Protein AF-K2CLS5-F1 (afdb_monomer)

pLDDT: mean 83.81, std 12.79, range [45.91, 96.69]

Sequence (113 aa):
MAYNIHIIKRSNWFDKGRDITLDEWKKMISEDPTLEPMGQVEGETKDKQKFEFQLQGSQLAKWKNLVSDSIVWLNFYNGEITISNPDDSTIRKAKQLAEKLEAKVQGDEGEIY

Solvent-accessible surface area (backbone atoms only — not comparable to full-atom values): 6525 Å² total; per-residue (Å²): 133,82,54,40,37,34,37,30,54,35,95,45,88,90,56,86,72,56,57,50,50,71,65,60,51,50,50,50,43,75,73,33,90,66,39,45,70,43,34,67,47,76,44,69,47,99,83,70,49,76,43,78,44,67,48,89,80,50,49,36,32,36,33,71,38,82,86,78,74,41,82,44,57,38,40,44,55,98,32,31,35,40,31,69,64,68,50,78,68,49,49,52,52,48,44,57,52,14,60,76,64,71,32,40,36,30,37,80,90,66,49,76,106

Structure (mmCIF, N/CA/C/O backbone):
data_AF-K2CLS5-F1
#
_entry.id   AF-K2CLS5-F1
#
loop_
_atom_site.group_PDB
_atom_site.id
_atom_site.type_symbol
_atom_site.label_atom_id
_atom_site.label_alt_id
_atom_site.label_comp_id
_atom_site.label_asym_id
_atom_site.label_entity_id
_atom_site.label_seq_id
_atom_site.pdbx_PDB_ins_code
_atom_site.Cartn_x
_atom_site.Cartn_y
_atom_site.Cartn_z
_atom_site.occupancy
_atom_site.B_iso_or_equiv
_atom_site.auth_seq_id
_atom_site.auth_comp_id
_atom_site.auth_asym_id
_atom_site.auth_atom_id
_atom_site.pdbx_PDB_model_num
ATOM 1 N N . MET A 1 1 ? -0.040 13.617 -16.792 1.00 68.19 1 MET A N 1
ATOM 2 C CA . MET A 1 1 ? -0.992 12.963 -15.872 1.00 68.19 1 MET A CA 1
ATOM 3 C C . MET A 1 1 ? -0.316 11.701 -15.379 1.00 68.19 1 MET A C 1
ATOM 5 O O . MET A 1 1 ? 0.211 10.981 -16.215 1.00 68.19 1 MET A O 1
ATOM 9 N N . ALA A 1 2 ? -0.199 11.517 -14.065 1.00 78.19 2 ALA A N 1
ATOM 10 C CA . ALA A 1 2 ? 0.303 10.264 -13.505 1.00 78.19 2 ALA A CA 1
ATOM 11 C C . ALA A 1 2 ? -0.853 9.262 -13.478 1.00 78.19 2 ALA A C 1
ATOM 13 O O . ALA A 1 2 ? -1.971 9.659 -13.154 1.00 78.19 2 ALA A O 1
ATOM 14 N N . TYR A 1 3 ? -0.579 8.019 -13.849 1.00 90.69 3 TYR A N 1
ATOM 15 C CA . TYR A 1 3 ? -1.546 6.929 -13.789 1.00 90.69 3 TYR A CA 1
ATOM 16 C C . TYR A 1 3 ? -1.470 6.275 -12.409 1.00 90.69 3 TYR A C 1
ATOM 18 O O . TYR A 1 3 ? -0.361 6.024 -11.927 1.00 90.69 3 TYR A O 1
ATOM 26 N N . ASN A 1 4 ? -2.607 6.011 -11.769 1.00 93.19 4 ASN A N 1
ATOM 27 C CA . ASN A 1 4 ? -2.645 5.402 -10.444 1.00 93.19 4 ASN A CA 1
ATOM 28 C C . ASN A 1 4 ? -3.349 4.048 -10.451 1.00 93.19 4 ASN A C 1
ATOM 30 O O . ASN A 1 4 ? -4.278 3.797 -11.217 1.00 93.19 4 ASN A O 1
ATOM 34 N N . ILE A 1 5 ? -2.911 3.200 -9.524 1.00 95.69 5 ILE A N 1
ATOM 35 C CA . ILE A 1 5 ? -3.656 2.017 -9.104 1.00 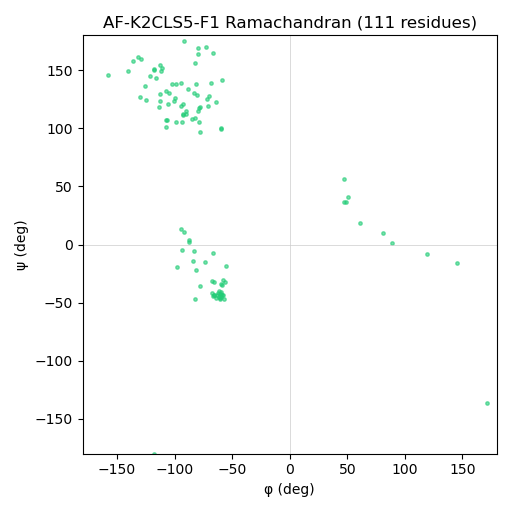95.69 5 ILE A CA 1
ATOM 36 C C . ILE A 1 5 ? -4.128 2.195 -7.669 1.00 95.69 5 ILE A C 1
ATOM 38 O O . ILE A 1 5 ? -3.459 2.822 -6.841 1.00 95.69 5 ILE A O 1
ATOM 42 N N . HIS A 1 6 ? -5.265 1.581 -7.386 1.00 95.38 6 HIS A N 1
ATOM 43 C CA . HIS A 1 6 ? -5.987 1.666 -6.131 1.00 95.38 6 HIS A CA 1
ATOM 44 C C . HIS A 1 6 ? -6.206 0.262 -5.588 1.00 95.38 6 HIS A C 1
ATOM 46 O O . HIS A 1 6 ? -6.781 -0.597 -6.259 1.00 95.38 6 HIS A O 1
ATOM 52 N N . ILE A 1 7 ? -5.762 0.023 -4.359 1.00 96.00 7 ILE A N 1
ATOM 53 C CA . ILE A 1 7 ? -6.105 -1.184 -3.609 1.00 96.00 7 ILE A CA 1
ATOM 54 C C . ILE A 1 7 ? -7.371 -0.881 -2.814 1.00 96.00 7 ILE A C 1
ATOM 56 O O . ILE A 1 7 ? -7.362 -0.020 -1.932 1.00 96.00 7 ILE A O 1
ATOM 60 N N . ILE A 1 8 ? -8.459 -1.576 -3.141 1.00 95.00 8 ILE A N 1
ATOM 61 C CA . ILE A 1 8 ? -9.810 -1.263 -2.662 1.00 95.00 8 ILE A CA 1
ATOM 62 C C . ILE A 1 8 ? -10.611 -2.522 -2.322 1.00 95.00 8 ILE A C 1
ATOM 64 O O . ILE A 1 8 ? -10.457 -3.562 -2.956 1.00 95.00 8 ILE A O 1
ATOM 68 N N . LYS A 1 9 ? -11.523 -2.423 -1.348 1.00 93.50 9 LYS A N 1
ATOM 69 C CA . LYS A 1 9 ? -12.526 -3.469 -1.039 1.00 93.50 9 LYS A CA 1
ATOM 70 C C . LYS A 1 9 ? -13.902 -3.203 -1.659 1.00 93.50 9 LYS A C 1
ATOM 72 O O . LYS A 1 9 ? -14.731 -4.106 -1.760 1.00 93.50 9 LYS A O 1
ATOM 77 N N . ARG A 1 10 ? -14.155 -1.954 -2.038 1.00 91.19 10 ARG A N 1
ATOM 78 C CA . ARG A 1 10 ? -15.382 -1.476 -2.684 1.00 91.19 10 ARG A CA 1
ATOM 79 C C . ARG A 1 10 ? -15.481 -1.930 -4.147 1.00 91.19 10 ARG A C 1
ATOM 81 O O . ARG A 1 10 ? -14.531 -2.465 -4.719 1.00 91.19 10 ARG A O 1
ATOM 88 N N . SER A 1 11 ? -16.648 -1.713 -4.753 1.00 89.00 11 SER A N 1
ATOM 89 C CA . SER A 1 11 ? -16.921 -2.097 -6.144 1.00 89.00 11 SER A CA 1
ATOM 90 C C . SER A 1 11 ? -16.052 -1.347 -7.148 1.00 89.00 11 SER A C 1
ATOM 92 O O . SER A 1 11 ? -15.464 -1.993 -8.007 1.00 89.00 11 SER A O 1
ATOM 94 N N . ASN A 1 12 ? -15.912 -0.032 -7.019 1.00 89.06 12 ASN A N 1
ATOM 95 C CA . ASN A 1 12 ? -14.944 0.760 -7.772 1.00 89.06 12 ASN A CA 1
ATOM 96 C C . ASN A 1 12 ? -14.261 1.762 -6.854 1.00 89.06 12 ASN A C 1
ATOM 98 O O . ASN A 1 12 ? -14.826 2.124 -5.824 1.00 89.06 12 ASN A O 1
ATOM 102 N N . TRP A 1 13 ? -13.077 2.234 -7.231 1.00 88.00 13 TRP A N 1
ATOM 103 C CA . TRP A 1 13 ? -12.290 3.160 -6.419 1.00 88.00 13 TRP A CA 1
ATOM 104 C C . TRP A 1 13 ? -13.059 4.457 -6.129 1.00 88.00 13 TRP A C 1
ATOM 106 O O . TRP A 1 13 ? -13.036 4.953 -5.010 1.00 88.00 13 TRP A O 1
ATOM 116 N N . PHE A 1 14 ? -13.871 4.927 -7.076 1.00 86.69 14 PHE A N 1
ATOM 117 C CA . PHE A 1 14 ? -14.717 6.116 -6.924 1.00 86.69 14 PHE A CA 1
ATOM 118 C C . PHE A 1 14 ? -16.059 5.872 -6.206 1.00 86.69 14 PHE A C 1
ATOM 120 O O . PHE A 1 14 ? -16.796 6.828 -5.948 1.00 86.69 14 PHE A O 1
ATOM 127 N N . ASP A 1 15 ? -16.406 4.623 -5.886 1.00 88.94 15 ASP A N 1
ATOM 128 C CA . ASP A 1 15 ? -17.636 4.315 -5.153 1.00 88.94 15 ASP A CA 1
ATOM 129 C C . ASP A 1 15 ? -17.472 4.565 -3.645 1.00 88.94 15 ASP A C 1
ATOM 131 O O . ASP A 1 15 ? -16.371 4.645 -3.103 1.00 88.94 15 ASP A O 1
ATOM 135 N N . LYS A 1 16 ? -18.596 4.645 -2.928 1.00 84.06 16 LYS A N 1
ATOM 136 C CA . LYS A 1 16 ? -18.618 4.585 -1.458 1.00 84.06 16 LYS A CA 1
ATOM 137 C C . LYS A 1 16 ? -18.985 3.172 -1.025 1.00 84.06 16 LYS A C 1
ATOM 139 O O . LYS A 1 16 ? -19.905 2.587 -1.596 1.00 84.06 16 LYS A O 1
ATOM 144 N N . GLY A 1 17 ? -18.324 2.619 -0.009 1.00 82.25 17 GLY A N 1
ATOM 145 C CA . GLY A 1 17 ? -18.674 1.276 0.447 1.00 82.25 17 GLY A CA 1
ATOM 146 C C . GLY A 1 17 ? -17.729 0.673 1.474 1.00 82.25 17 GLY A C 1
ATOM 147 O O . GLY A 1 17 ? -17.364 1.311 2.455 1.00 82.25 17 GLY A O 1
ATOM 148 N N . ARG A 1 18 ? -17.408 -0.610 1.271 1.00 86.88 18 ARG A N 1
ATOM 149 C CA . ARG A 1 18 ? -16.506 -1.363 2.141 1.00 86.88 18 ARG A CA 1
ATOM 150 C C . ARG A 1 18 ? -15.085 -0.847 1.949 1.00 86.88 18 ARG A C 1
ATOM 152 O O . ARG A 1 18 ? -14.531 -0.964 0.859 1.00 86.88 18 ARG A O 1
ATOM 159 N N . ASP A 1 19 ? -14.516 -0.338 3.028 1.00 90.56 19 ASP A N 1
ATOM 160 C CA . ASP A 1 19 ? -13.216 0.316 3.038 1.00 90.56 19 ASP A CA 1
ATOM 161 C C . ASP A 1 19 ? -12.179 -0.519 3.784 1.00 90.56 19 ASP A C 1
ATOM 163 O O . ASP A 1 19 ? -12.508 -1.300 4.682 1.00 90.56 19 ASP A O 1
ATOM 167 N N . ILE A 1 20 ? -10.916 -0.362 3.392 1.00 90.38 20 ILE A N 1
ATOM 168 C CA . ILE A 1 20 ? -9.783 -0.855 4.172 1.00 90.38 20 ILE A CA 1
ATOM 169 C C . ILE A 1 20 ? -9.695 0.028 5.414 1.00 90.38 20 ILE A C 1
ATOM 171 O O . ILE A 1 20 ? -9.692 1.254 5.320 1.00 90.38 20 ILE A O 1
ATOM 175 N N . THR A 1 21 ? -9.658 -0.575 6.594 1.00 90.19 21 THR A N 1
ATOM 1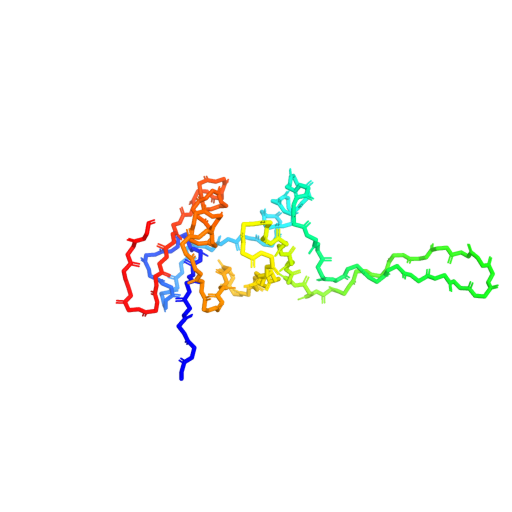76 C CA . THR A 1 21 ? -9.546 0.200 7.831 1.00 90.19 21 THR A CA 1
ATOM 177 C C . THR A 1 21 ? -8.092 0.574 8.111 1.00 90.19 21 THR A C 1
ATOM 179 O O . THR A 1 21 ? -7.155 -0.102 7.685 1.00 90.19 21 THR A O 1
ATOM 182 N N . LEU A 1 22 ? -7.885 1.647 8.878 1.00 85.75 22 LEU A N 1
ATOM 183 C CA . LEU A 1 22 ? -6.540 2.047 9.298 1.00 85.75 22 LEU A CA 1
ATOM 184 C C . LEU A 1 22 ? -5.834 0.949 10.110 1.00 85.75 22 LEU A C 1
ATOM 186 O O . LEU A 1 22 ? -4.619 0.817 10.020 1.00 85.75 22 LEU A O 1
ATOM 190 N N . ASP A 1 23 ? -6.582 0.183 10.903 1.00 87.25 23 ASP A N 1
ATOM 191 C CA . ASP A 1 23 ? -6.032 -0.912 11.706 1.00 87.25 23 ASP A CA 1
ATOM 192 C C . ASP A 1 23 ? -5.511 -2.053 10.821 1.00 87.25 23 ASP A C 1
ATOM 194 O O . ASP A 1 23 ? -4.374 -2.491 10.986 1.00 87.25 23 ASP A O 1
ATOM 198 N N . GLU A 1 24 ? -6.283 -2.441 9.799 1.00 90.31 24 GLU A N 1
ATOM 199 C CA . GLU A 1 24 ? -5.855 -3.423 8.796 1.00 90.31 24 GLU A CA 1
ATOM 200 C C . GLU A 1 24 ? -4.590 -2.972 8.066 1.00 90.31 24 GLU A C 1
ATOM 202 O O . GLU A 1 24 ? -3.658 -3.758 7.894 1.00 90.31 24 GLU A O 1
ATOM 207 N N . TRP A 1 25 ? -4.524 -1.694 7.683 1.00 89.69 25 TRP A N 1
ATOM 208 C CA . TRP A 1 25 ? -3.342 -1.154 7.021 1.00 89.69 25 TRP A CA 1
ATOM 209 C C . TRP A 1 25 ? -2.113 -1.130 7.935 1.00 89.69 25 TRP A C 1
ATOM 211 O O . TRP A 1 25 ? -1.029 -1.547 7.530 1.00 89.69 25 TRP A O 1
ATOM 221 N N . LYS A 1 26 ? -2.271 -0.709 9.196 1.00 85.69 26 LYS A N 1
ATOM 222 C CA . LYS A 1 26 ? -1.181 -0.730 10.183 1.00 85.69 26 LYS A CA 1
ATOM 223 C C . LYS A 1 26 ? -0.668 -2.142 10.426 1.00 85.69 26 LYS A C 1
ATOM 225 O O . LYS A 1 26 ? 0.541 -2.357 10.398 1.00 85.69 26 LYS A O 1
ATOM 230 N N . LYS A 1 27 ? -1.581 -3.097 10.617 1.00 87.88 27 LYS A N 1
ATOM 231 C CA . LYS A 1 27 ? -1.243 -4.511 10.779 1.00 87.88 27 LYS A CA 1
ATOM 232 C C . LYS A 1 27 ? -0.468 -5.028 9.568 1.00 87.88 27 LYS A C 1
ATOM 234 O O . LYS A 1 27 ? 0.561 -5.670 9.743 1.00 87.88 27 LYS A O 1
ATOM 239 N N . MET A 1 28 ? -0.899 -4.675 8.357 1.00 88.12 28 MET A N 1
ATOM 240 C CA . MET A 1 28 ? -0.208 -5.043 7.122 1.00 88.12 28 MET A CA 1
ATOM 241 C C . MET A 1 28 ? 1.224 -4.485 7.071 1.00 88.12 28 MET A C 1
ATOM 243 O O . MET A 1 28 ? 2.154 -5.229 6.772 1.00 88.12 28 MET A O 1
ATOM 247 N N . ILE A 1 29 ? 1.435 -3.211 7.416 1.00 86.69 29 ILE A N 1
ATOM 248 C CA . ILE A 1 29 ? 2.792 -2.641 7.476 1.00 86.69 29 ILE A CA 1
ATOM 249 C C . ILE A 1 29 ? 3.645 -3.355 8.534 1.00 86.69 29 ILE A C 1
ATOM 251 O O . ILE A 1 29 ? 4.801 -3.665 8.277 1.00 86.69 29 ILE A O 1
ATOM 255 N N . SER A 1 30 ? 3.087 -3.654 9.711 1.00 84.50 30 SER A N 1
ATOM 256 C CA . SER A 1 30 ? 3.820 -4.360 10.772 1.00 84.50 30 SER A CA 1
ATOM 257 C C . SER A 1 30 ? 4.165 -5.813 10.421 1.00 84.50 30 SER A C 1
ATOM 259 O O . SER A 1 30 ? 5.188 -6.319 10.873 1.00 84.50 30 SER A O 1
ATOM 261 N N . GLU A 1 31 ? 3.332 -6.494 9.634 1.00 87.00 31 GLU A N 1
ATOM 262 C CA . GLU A 1 31 ? 3.568 -7.877 9.197 1.00 87.00 31 GLU A CA 1
ATOM 263 C C . GLU A 1 31 ? 4.518 -7.984 7.998 1.00 87.00 31 GLU A C 1
ATOM 265 O O . GLU A 1 31 ? 5.091 -9.050 7.758 1.00 87.00 31 GLU A O 1
ATOM 270 N N . ASP A 1 32 ? 4.676 -6.913 7.220 1.00 85.50 32 ASP A N 1
ATOM 271 C CA . ASP A 1 32 ? 5.511 -6.903 6.026 1.00 85.50 32 ASP A CA 1
ATOM 272 C C . ASP A 1 32 ? 6.801 -6.107 6.256 1.00 85.50 32 ASP A C 1
ATOM 274 O O . ASP A 1 32 ? 6.802 -4.882 6.128 1.00 85.50 32 ASP A O 1
ATOM 278 N N . PRO A 1 33 ? 7.939 -6.783 6.508 1.00 83.25 33 PRO A N 1
ATOM 279 C CA . PRO A 1 33 ? 9.206 -6.111 6.788 1.00 83.25 33 PRO A CA 1
ATOM 280 C C . PRO A 1 33 ? 9.762 -5.341 5.582 1.00 83.25 33 PRO A C 1
ATOM 282 O O . PRO A 1 33 ? 10.767 -4.648 5.711 1.00 83.25 33 PRO A O 1
ATOM 285 N N . THR A 1 34 ? 9.156 -5.478 4.396 1.00 85.69 34 THR A N 1
ATOM 286 C CA . THR A 1 34 ? 9.546 -4.704 3.210 1.00 85.69 34 THR A CA 1
ATOM 287 C C . THR A 1 34 ? 8.884 -3.327 3.157 1.00 85.69 34 THR A C 1
ATOM 289 O O . THR A 1 34 ? 9.303 -2.493 2.351 1.00 85.69 34 THR A O 1
ATOM 292 N N . LEU A 1 35 ? 7.855 -3.085 3.978 1.00 86.00 35 LEU A N 1
ATOM 293 C CA . LEU A 1 35 ? 7.167 -1.803 4.080 1.00 86.00 35 LEU A CA 1
ATOM 294 C C . LEU A 1 35 ? 7.765 -0.975 5.222 1.00 86.00 35 LEU A C 1
ATOM 296 O O . LEU A 1 35 ? 7.701 -1.346 6.388 1.00 86.00 35 LEU A O 1
ATOM 300 N N . GLU A 1 36 ? 8.309 0.185 4.879 1.00 84.19 36 GLU A N 1
ATOM 301 C CA . GLU A 1 36 ? 8.765 1.191 5.833 1.00 84.19 36 GLU A CA 1
ATOM 302 C C . GLU A 1 36 ? 7.594 2.152 6.125 1.00 84.19 36 GLU A C 1
ATOM 304 O O . GLU A 1 36 ? 7.184 2.895 5.223 1.00 84.19 36 GLU A O 1
ATOM 309 N N . PRO A 1 37 ? 7.015 2.169 7.343 1.00 79.69 37 PRO A N 1
ATOM 310 C CA . PRO A 1 37 ? 6.002 3.156 7.701 1.00 79.69 37 PRO A CA 1
ATOM 311 C C . PRO A 1 37 ? 6.616 4.555 7.674 1.00 79.69 37 PRO A C 1
ATOM 313 O O . PRO A 1 37 ? 7.561 4.858 8.400 1.00 79.69 37 PRO A O 1
ATOM 316 N N . MET A 1 38 ? 6.047 5.445 6.870 1.00 74.00 38 MET A N 1
ATOM 317 C CA . MET A 1 38 ? 6.396 6.858 6.900 1.00 74.00 38 MET A CA 1
ATOM 318 C C . MET A 1 38 ? 5.430 7.538 7.852 1.00 74.00 38 MET A C 1
ATOM 320 O O . MET A 1 38 ? 4.228 7.581 7.612 1.00 74.00 38 MET A O 1
ATOM 324 N N . GLY A 1 39 ? 5.941 8.020 8.980 1.00 62.31 39 GLY A N 1
ATOM 325 C CA . GLY A 1 39 ? 5.097 8.538 10.055 1.00 62.31 39 GLY A CA 1
ATOM 326 C C . GLY A 1 39 ? 5.630 8.266 11.452 1.00 62.31 39 GLY A C 1
ATOM 327 O O . GLY A 1 39 ? 5.187 8.937 12.375 1.00 62.31 39 GLY A O 1
ATOM 328 N N . GLN A 1 40 ? 6.582 7.342 11.607 1.00 56.28 40 GLN A N 1
ATOM 329 C CA 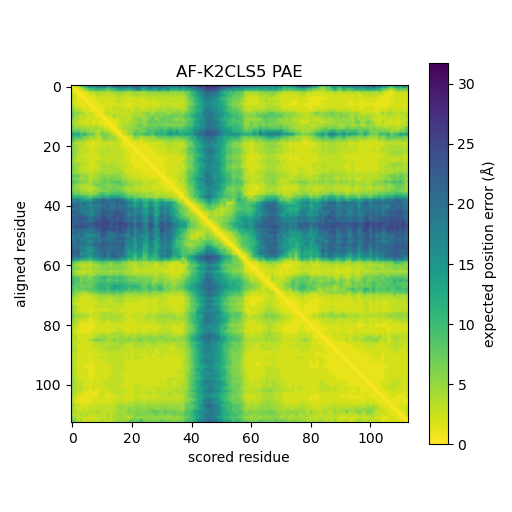. GLN A 1 40 ? 7.430 7.258 12.794 1.00 56.28 40 GLN A CA 1
ATOM 330 C C . GLN A 1 40 ? 8.607 8.213 12.612 1.00 56.28 40 GLN A C 1
ATOM 332 O O . GLN A 1 40 ? 9.496 7.985 11.795 1.00 56.28 40 GLN A O 1
ATOM 337 N N . VAL A 1 41 ? 8.595 9.308 13.363 1.00 54.91 41 VAL A N 1
ATOM 338 C CA . VAL A 1 41 ? 9.796 10.109 13.573 1.00 54.91 41 VAL A CA 1
ATOM 339 C C . VAL A 1 41 ? 10.432 9.593 14.853 1.00 54.91 41 VAL A C 1
ATOM 341 O O . VAL A 1 41 ? 9.929 9.843 15.949 1.00 54.91 41 VAL A O 1
ATOM 344 N N . GLU A 1 42 ? 11.525 8.852 14.709 1.00 56.16 42 GLU A N 1
ATOM 345 C CA . GLU A 1 42 ? 12.427 8.597 15.823 1.00 56.16 42 GLU A CA 1
ATOM 346 C C . GLU A 1 42 ? 13.291 9.844 16.020 1.00 56.16 42 GLU A C 1
ATOM 348 O O . GLU A 1 42 ? 14.008 10.280 15.117 1.00 56.16 42 GLU A O 1
ATOM 353 N N . GLY A 1 43 ? 13.184 10.456 17.194 1.00 59.34 43 GLY A N 1
ATOM 354 C CA . GLY A 1 43 ? 14.020 11.577 17.594 1.00 59.34 43 GLY A CA 1
ATOM 355 C C . GLY A 1 43 ? 14.779 11.241 18.866 1.00 59.34 43 GLY A C 1
ATOM 356 O O . GLY A 1 43 ? 14.280 10.539 19.744 1.00 59.34 43 GLY A O 1
ATOM 357 N N . GLU A 1 44 ? 16.000 11.748 18.973 1.00 61.03 44 GLU A N 1
ATOM 358 C CA . GLU A 1 44 ? 16.785 11.685 20.201 1.00 61.03 44 GLU A CA 1
ATOM 359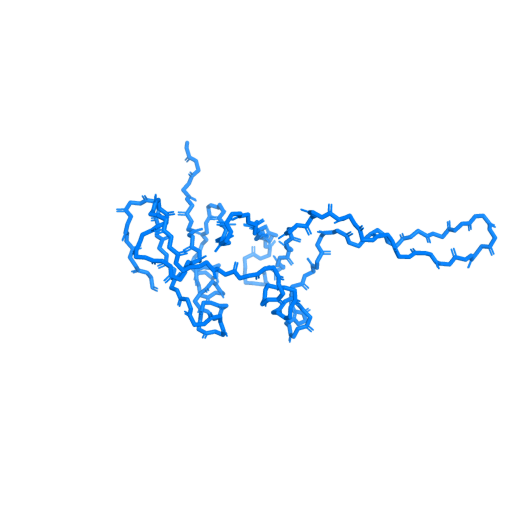 C C . GLU A 1 44 ? 16.781 13.084 20.826 1.00 61.03 44 GLU A C 1
ATOM 361 O O . GLU A 1 44 ? 17.168 14.066 20.184 1.00 61.03 44 GLU A O 1
ATOM 366 N N . THR A 1 45 ? 16.287 13.216 22.062 1.00 63.94 45 THR A N 1
ATOM 367 C CA . THR A 1 45 ? 16.422 14.484 22.793 1.00 63.94 45 THR A CA 1
ATOM 368 C C . THR A 1 45 ? 17.895 14.749 23.113 1.00 63.94 45 THR A C 1
ATOM 370 O O . THR A 1 45 ? 18.733 13.847 23.085 1.00 63.94 45 THR A O 1
ATOM 373 N N . LYS A 1 46 ? 18.233 15.987 23.498 1.00 67.12 46 LYS A N 1
ATOM 374 C CA . LYS A 1 46 ? 19.587 16.324 23.982 1.00 67.12 46 LYS A CA 1
ATOM 375 C C . LYS A 1 46 ? 20.043 15.453 25.170 1.00 67.12 46 LYS A C 1
ATOM 377 O O . LYS A 1 46 ? 21.242 15.339 25.395 1.00 67.12 46 LYS A O 1
ATOM 382 N N . ASP A 1 47 ? 19.105 14.806 25.864 1.00 76.62 47 ASP A N 1
ATOM 383 C CA . ASP A 1 47 ? 19.333 13.891 26.988 1.00 76.62 47 ASP A CA 1
ATOM 384 C C . ASP A 1 47 ? 19.414 12.405 26.583 1.00 76.62 47 ASP A C 1
ATOM 386 O O . ASP A 1 47 ? 19.349 11.526 27.443 1.00 76.62 47 ASP A O 1
ATOM 390 N N . LYS A 1 48 ? 19.550 12.094 25.285 1.00 69.62 48 LYS A N 1
ATOM 391 C CA . LYS A 1 48 ? 19.587 10.721 24.741 1.00 69.62 48 LYS A CA 1
ATOM 392 C C . LYS A 1 48 ? 18.325 9.889 24.987 1.00 69.62 48 LYS A C 1
ATOM 394 O O . LYS A 1 48 ? 18.351 8.661 24.877 1.00 69.62 48 LYS A O 1
ATOM 399 N N . GLN A 1 49 ? 17.201 10.528 25.310 1.00 67.31 49 GLN A N 1
ATOM 400 C CA . GLN A 1 49 ? 15.921 9.831 25.324 1.00 67.31 49 GLN A CA 1
ATOM 401 C C . GLN A 1 49 ? 15.423 9.708 23.892 1.00 67.31 49 GLN A C 1
ATOM 403 O O . GLN A 1 49 ? 15.160 10.709 23.221 1.00 67.31 49 GLN A O 1
ATOM 408 N N . LYS A 1 50 ? 15.300 8.462 23.440 1.00 67.94 50 LYS A N 1
ATOM 409 C CA . LYS A 1 50 ? 14.614 8.140 22.197 1.00 67.94 50 LYS A CA 1
ATOM 410 C C . LYS A 1 50 ? 13.125 8.342 22.413 1.00 67.94 50 LYS A C 1
ATOM 412 O O . LYS A 1 50 ? 12.552 7.760 23.334 1.00 67.94 50 LYS A O 1
ATOM 417 N N . PHE A 1 51 ? 12.515 9.156 21.572 1.00 56.62 51 PHE A N 1
ATOM 418 C CA . PHE A 1 51 ? 11.073 9.241 21.474 1.00 56.62 51 PHE A CA 1
ATOM 419 C C . PHE A 1 51 ? 10.643 8.796 20.085 1.00 56.62 51 PHE A C 1
ATOM 421 O O . PHE A 1 51 ? 11.299 9.084 19.084 1.00 56.62 51 PHE A O 1
ATOM 428 N N . GLU A 1 52 ? 9.515 8.107 20.047 1.00 57.00 52 GLU A N 1
ATOM 429 C CA . GLU A 1 52 ? 8.852 7.716 18.818 1.00 57.00 52 GLU A CA 1
ATOM 430 C C . GLU A 1 52 ? 7.615 8.603 18.670 1.00 57.00 52 GLU A C 1
ATOM 432 O O . GLU A 1 52 ? 6.648 8.481 19.425 1.00 57.00 52 GLU A O 1
ATOM 437 N N . PHE A 1 53 ? 7.660 9.553 17.736 1.00 49.62 53 PHE A N 1
ATOM 438 C CA . PHE A 1 53 ? 6.482 10.331 17.372 1.00 49.62 53 PHE A CA 1
ATOM 439 C C . PHE A 1 53 ? 5.802 9.652 16.194 1.00 49.62 53 PHE A C 1
ATOM 441 O O . PHE A 1 53 ? 6.319 9.666 15.079 1.00 49.62 53 PHE A O 1
ATOM 448 N N . GLN A 1 54 ? 4.617 9.096 16.434 1.00 55.91 54 GLN A N 1
ATOM 449 C CA . GLN A 1 54 ? 3.706 8.751 15.355 1.00 55.91 54 GLN A CA 1
ATOM 450 C C . GLN A 1 54 ? 2.982 10.023 14.917 1.00 55.91 54 GLN A C 1
ATOM 452 O O . GLN A 1 54 ? 2.200 10.595 15.680 1.00 55.91 54 GLN A O 1
ATOM 457 N N . LEU A 1 55 ? 3.222 10.471 13.685 1.00 55.22 55 LEU A N 1
ATOM 458 C CA . LEU A 1 55 ? 2.361 11.443 13.022 1.00 55.22 55 LEU A CA 1
ATOM 459 C C . LEU A 1 55 ? 0.964 10.823 12.940 1.00 55.22 55 LEU A C 1
ATOM 461 O O . LEU A 1 55 ? 0.699 9.969 12.091 1.00 55.22 55 LEU A O 1
ATOM 465 N N . GLN A 1 56 ? 0.078 11.213 13.859 1.00 45.91 56 GLN A N 1
ATOM 466 C CA . GLN A 1 56 ? -1.317 10.791 13.843 1.00 45.91 56 GLN A CA 1
ATOM 467 C C . GLN A 1 56 ? -1.946 11.265 12.529 1.00 45.91 56 GLN A C 1
ATOM 469 O O . GLN A 1 56 ? -2.255 12.441 12.368 1.00 45.91 56 GLN A O 1
ATOM 474 N N . GLY A 1 57 ? -2.070 10.349 11.568 1.00 48.06 57 GLY A N 1
ATOM 475 C CA . GLY A 1 57 ? -2.604 10.630 10.235 1.00 48.06 57 GLY A CA 1
ATOM 476 C C . GLY A 1 57 ? -1.643 10.365 9.078 1.00 48.06 57 GLY A C 1
ATOM 477 O O . GLY A 1 57 ? -2.097 10.375 7.938 1.00 48.06 57 GLY A O 1
ATOM 478 N N . SER A 1 58 ? -0.360 10.065 9.324 1.00 54.38 58 SER A N 1
ATOM 479 C CA . SER A 1 58 ? 0.516 9.600 8.245 1.00 54.38 58 SER A CA 1
ATOM 480 C C . SER A 1 58 ? 0.237 8.130 7.957 1.00 54.38 58 SER A C 1
ATOM 482 O O . SER A 1 58 ? 0.688 7.220 8.646 1.00 54.38 58 SER A O 1
ATOM 484 N N . GLN A 1 59 ? -0.593 7.933 6.947 1.00 72.62 59 GLN A N 1
ATOM 485 C CA . GLN A 1 59 ? -1.033 6.657 6.401 1.00 72.62 59 GLN A CA 1
ATOM 486 C C . GLN A 1 59 ? -0.114 6.188 5.251 1.00 72.62 59 GLN A C 1
ATOM 488 O O . GLN A 1 59 ? -0.417 5.245 4.522 1.00 72.62 59 GLN A O 1
ATOM 493 N N . LEU A 1 60 ? 1.026 6.860 5.093 1.00 82.00 60 LEU A N 1
ATOM 494 C CA . LEU A 1 60 ? 1.989 6.637 4.032 1.00 82.00 60 LEU A CA 1
ATOM 495 C C . LEU A 1 60 ? 2.918 5.475 4.406 1.00 82.00 60 LEU A C 1
ATOM 497 O O . LEU A 1 60 ? 3.515 5.468 5.481 1.00 82.00 60 LEU A O 1
ATOM 501 N N . ALA A 1 61 ? 3.091 4.517 3.506 1.00 88.00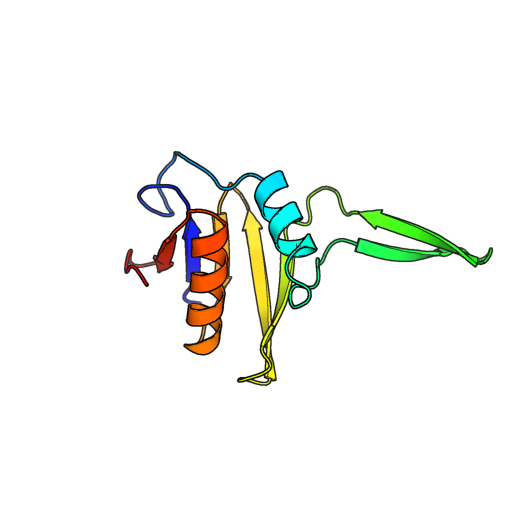 61 ALA A N 1
ATOM 502 C CA . ALA A 1 61 ? 4.167 3.540 3.587 1.00 88.00 61 ALA A CA 1
ATOM 503 C C . ALA A 1 61 ? 5.079 3.679 2.377 1.00 88.00 61 ALA A C 1
ATOM 505 O O . ALA A 1 61 ? 4.667 4.075 1.285 1.00 88.00 61 ALA A O 1
ATOM 506 N N . LYS A 1 62 ? 6.339 3.339 2.582 1.00 88.75 62 LYS A N 1
ATOM 507 C CA . LYS A 1 62 ? 7.349 3.302 1.545 1.00 88.75 62 LYS A CA 1
ATOM 508 C C . LYS A 1 62 ? 7.747 1.852 1.325 1.00 88.75 62 LYS A C 1
ATOM 510 O O . LYS A 1 62 ? 8.085 1.145 2.265 1.00 88.75 62 LYS A O 1
ATOM 515 N N . TRP A 1 63 ? 7.740 1.417 0.077 1.00 90.44 63 TRP A N 1
ATOM 516 C CA . TRP A 1 63 ? 8.262 0.118 -0.317 1.00 90.44 63 TRP A CA 1
ATOM 517 C C . TRP A 1 63 ? 9.496 0.325 -1.183 1.00 90.44 63 TRP A C 1
ATOM 519 O O . TRP A 1 63 ? 9.445 1.018 -2.204 1.00 90.44 63 TRP A O 1
ATOM 529 N N . LYS A 1 64 ? 10.625 -0.259 -0.773 1.00 87.25 64 LYS A N 1
ATOM 530 C CA . LYS A 1 64 ? 11.816 -0.289 -1.620 1.00 87.25 64 LYS A CA 1
ATOM 531 C C . LYS A 1 64 ? 11.682 -1.445 -2.601 1.00 87.25 64 LYS A C 1
ATOM 533 O O . LYS A 1 64 ? 11.795 -2.613 -2.228 1.00 87.25 64 LYS A O 1
ATOM 538 N N . ASN A 1 65 ? 11.462 -1.108 -3.861 1.00 84.62 65 ASN A N 1
ATOM 539 C CA . ASN A 1 65 ? 11.391 -2.087 -4.920 1.00 84.62 65 ASN A CA 1
ATOM 540 C C . ASN A 1 65 ? 12.806 -2.515 -5.315 1.00 84.62 65 ASN A C 1
ATOM 542 O O . ASN A 1 65 ? 13.542 -1.771 -5.955 1.00 84.62 65 ASN A O 1
ATOM 546 N N . LEU A 1 66 ? 13.195 -3.722 -4.910 1.00 82.56 66 LEU A N 1
ATOM 547 C CA . LEU A 1 66 ? 14.529 -4.263 -5.183 1.00 82.56 66 LEU A CA 1
ATOM 548 C C . LEU A 1 66 ? 14.724 -4.681 -6.649 1.00 82.56 66 LEU A C 1
ATOM 550 O O . LEU A 1 66 ? 15.858 -4.900 -7.061 1.00 82.56 66 LEU A O 1
ATOM 554 N N . VAL A 1 67 ? 13.642 -4.815 -7.426 1.00 81.19 67 VAL A N 1
ATOM 555 C CA . VAL A 1 67 ? 13.705 -5.224 -8.838 1.00 81.19 67 VAL A CA 1
ATOM 556 C C . VAL A 1 67 ? 14.037 -4.031 -9.728 1.00 81.19 67 VAL A C 1
ATOM 558 O O . VAL A 1 67 ? 14.906 -4.128 -10.589 1.00 81.19 67 VAL A O 1
ATOM 561 N N . SER A 1 68 ? 13.356 -2.907 -9.513 1.00 78.50 68 SER A N 1
ATOM 562 C CA . S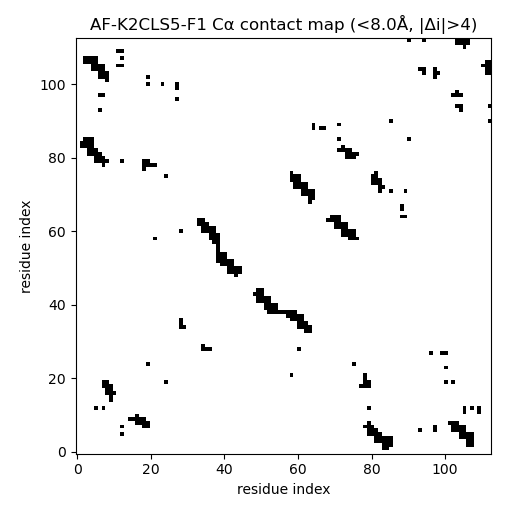ER A 1 68 ? 13.553 -1.662 -10.265 1.00 78.50 68 SER A CA 1
ATOM 563 C C . SER A 1 68 ? 14.538 -0.690 -9.603 1.00 78.50 68 SER A C 1
ATOM 565 O O . SER A 1 68 ? 14.808 0.365 -10.169 1.00 78.50 68 SER A O 1
ATOM 567 N N . ASP A 1 69 ? 15.026 -1.011 -8.398 1.00 83.31 69 ASP A N 1
ATOM 568 C CA . ASP A 1 69 ? 15.777 -0.116 -7.500 1.00 83.31 69 ASP A CA 1
ATOM 569 C C . ASP A 1 69 ? 15.092 1.250 -7.299 1.00 83.31 69 ASP A C 1
ATOM 571 O O . ASP A 1 69 ? 15.726 2.300 -7.202 1.00 83.31 69 ASP A O 1
ATOM 575 N N . SER A 1 70 ? 13.755 1.244 -7.247 1.00 83.88 70 SER A N 1
ATOM 576 C CA . SER A 1 70 ? 12.946 2.448 -7.067 1.00 83.88 70 SER A CA 1
ATOM 577 C C . SER A 1 70 ? 12.222 2.461 -5.724 1.00 83.88 70 SER A C 1
ATOM 579 O O . SER A 1 70 ? 11.955 1.434 -5.095 1.00 83.88 70 SER A O 1
ATOM 581 N N . ILE A 1 71 ? 11.913 3.667 -5.258 1.00 87.12 71 ILE A N 1
ATOM 582 C CA . ILE A 1 71 ? 11.090 3.871 -4.072 1.00 87.12 71 ILE A CA 1
ATOM 583 C C . ILE A 1 71 ? 9.644 4.025 -4.526 1.00 87.12 71 ILE A C 1
ATOM 585 O O . ILE A 1 71 ? 9.324 4.948 -5.276 1.00 87.12 71 ILE A O 1
ATOM 589 N N . VAL A 1 72 ? 8.780 3.143 -4.036 1.00 90.44 72 VAL A N 1
ATOM 590 C CA . VAL A 1 72 ? 7.342 3.183 -4.287 1.00 90.44 72 VAL A CA 1
ATOM 591 C C . VAL A 1 72 ? 6.641 3.700 -3.042 1.00 90.44 72 VAL A C 1
ATOM 593 O O . VAL A 1 72 ? 6.871 3.216 -1.933 1.00 90.44 72 VAL A O 1
ATOM 596 N N . TRP A 1 73 ? 5.769 4.680 -3.235 1.00 89.88 73 TRP A N 1
ATOM 597 C CA . TRP A 1 73 ? 4.966 5.266 -2.171 1.00 89.88 73 TRP A CA 1
ATOM 598 C C . TRP A 1 73 ? 3.567 4.661 -2.197 1.00 89.88 73 TRP A C 1
ATOM 600 O O . TRP A 1 73 ? 2.905 4.670 -3.233 1.00 89.88 73 TRP A O 1
ATOM 610 N N . LEU A 1 74 ? 3.136 4.136 -1.055 1.00 91.88 74 LEU A N 1
ATOM 611 C CA . LEU A 1 74 ? 1.802 3.601 -0.827 1.00 91.88 74 LEU A CA 1
ATOM 612 C C . LEU A 1 74 ? 1.059 4.584 0.066 1.00 91.88 74 LEU A C 1
ATOM 614 O O . LEU A 1 74 ? 1.364 4.709 1.253 1.00 91.88 74 LEU A O 1
ATOM 618 N N . ASN A 1 75 ? 0.112 5.308 -0.515 1.00 90.25 75 ASN A N 1
ATOM 619 C CA . ASN A 1 75 ? -0.659 6.302 0.208 1.00 90.25 75 ASN A CA 1
ATOM 620 C C . ASN A 1 75 ? -1.997 5.711 0.622 1.00 90.25 75 ASN A C 1
ATOM 622 O O . ASN A 1 75 ? -2.874 5.554 -0.222 1.00 90.25 75 ASN A O 1
ATOM 626 N N . PHE A 1 76 ? -2.157 5.383 1.903 1.00 90.44 76 PHE A N 1
ATOM 627 C CA . PHE A 1 76 ? -3.476 5.057 2.422 1.00 90.44 76 PHE A CA 1
ATOM 628 C C . PHE A 1 76 ? -4.237 6.358 2.710 1.00 90.44 76 PHE A C 1
ATOM 630 O O . PHE A 1 76 ? -3.708 7.278 3.328 1.00 90.44 76 PHE A O 1
ATOM 637 N N . TYR A 1 77 ? -5.453 6.471 2.192 1.00 85.25 77 TYR A N 1
ATOM 638 C CA . TYR A 1 77 ? -6.353 7.596 2.436 1.00 85.25 77 TYR A CA 1
ATOM 639 C C . TYR A 1 77 ? -7.778 7.144 2.151 1.00 85.25 77 TYR A C 1
ATOM 641 O O . TYR A 1 77 ? -7.988 6.333 1.265 1.00 85.25 77 TYR A O 1
ATOM 649 N N . ASN A 1 78 ? -8.769 7.648 2.891 1.00 85.00 78 ASN A N 1
ATOM 650 C CA . ASN A 1 78 ? -10.190 7.386 2.619 1.00 85.00 78 ASN A CA 1
ATOM 651 C C . ASN A 1 78 ? -10.529 5.899 2.361 1.00 85.00 78 ASN A C 1
ATOM 653 O O . ASN A 1 78 ? -11.352 5.589 1.507 1.00 85.00 78 ASN A O 1
ATOM 657 N N .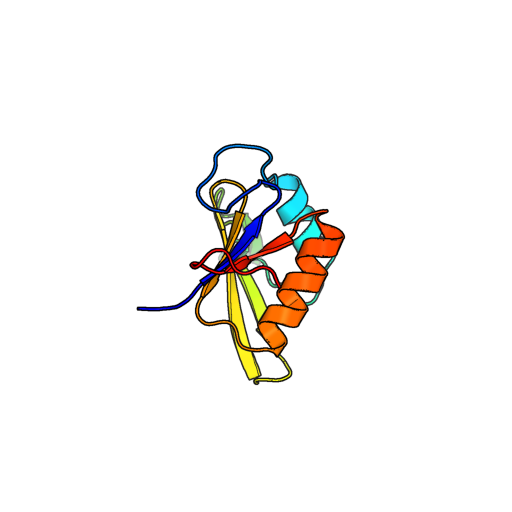 GLY A 1 79 ? -9.877 4.970 3.065 1.00 88.38 79 GLY A N 1
ATOM 658 C CA . GLY A 1 79 ? -10.188 3.547 2.951 1.00 88.38 79 GLY A CA 1
ATOM 659 C C . GLY A 1 79 ? -9.589 2.804 1.754 1.00 88.38 79 GLY A C 1
ATOM 660 O O . GLY A 1 79 ? -9.964 1.653 1.519 1.00 88.38 79 GLY A O 1
ATOM 661 N N . GLU A 1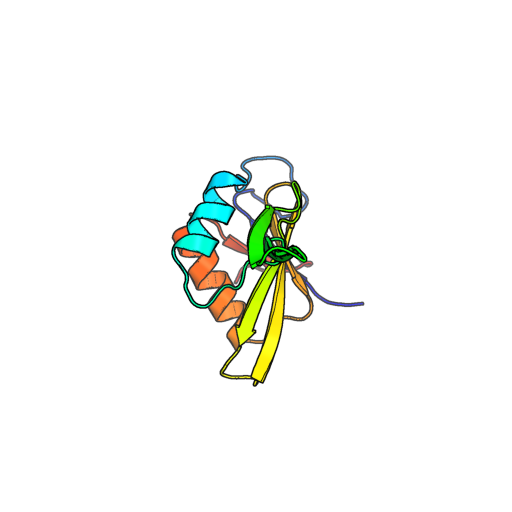 80 ? -8.674 3.426 1.013 1.00 91.69 80 GLU A N 1
ATOM 662 C CA . GLU A 1 80 ? -7.961 2.840 -0.127 1.00 91.69 80 GLU A CA 1
ATOM 663 C C . GLU A 1 80 ? -6.458 3.099 -0.032 1.00 91.69 80 GLU A C 1
ATOM 665 O O . GLU A 1 80 ? -6.020 3.986 0.699 1.00 91.69 80 GLU A O 1
ATOM 670 N N . ILE A 1 81 ? -5.667 2.313 -0.764 1.00 93.38 81 ILE A N 1
ATOM 671 C CA . ILE A 1 81 ? -4.223 2.535 -0.910 1.00 93.38 81 ILE A CA 1
ATOM 672 C C . ILE A 1 81 ? -3.946 2.897 -2.364 1.00 93.38 81 ILE A C 1
ATOM 674 O O . ILE A 1 81 ? -4.169 2.074 -3.252 1.00 93.38 81 ILE A O 1
ATOM 678 N N . THR A 1 82 ? -3.425 4.094 -2.601 1.00 93.50 82 THR A N 1
ATOM 679 C CA . THR A 1 82 ? -3.092 4.586 -3.941 1.00 93.50 82 THR A CA 1
ATOM 680 C C . THR A 1 82 ? -1.591 4.500 -4.190 1.00 93.50 82 THR A C 1
ATOM 682 O O . THR A 1 82 ? -0.781 4.843 -3.322 1.00 93.50 82 THR A O 1
ATOM 685 N N . ILE A 1 83 ? -1.222 4.071 -5.397 1.00 94.19 83 ILE A N 1
ATOM 686 C CA . ILE A 1 83 ? 0.160 4.026 -5.878 1.00 94.19 83 ILE A CA 1
ATOM 687 C C . ILE A 1 83 ? 0.225 4.704 -7.247 1.00 94.19 83 ILE A C 1
ATOM 689 O O . ILE A 1 83 ? -0.510 4.334 -8.161 1.00 94.19 83 ILE A O 1
ATOM 693 N N . SER A 1 84 ? 1.128 5.673 -7.396 1.00 92.25 84 SER A N 1
ATOM 694 C CA . SER A 1 84 ? 1.314 6.426 -8.641 1.00 92.25 84 SER A CA 1
ATOM 695 C C . SER A 1 84 ? 2.414 5.837 -9.519 1.00 92.25 84 SER A C 1
ATOM 697 O O . SER A 1 84 ? 3.493 5.504 -9.032 1.00 92.25 84 SER A O 1
ATOM 699 N N . ASN A 1 85 ? 2.154 5.793 -10.826 1.00 89.94 85 ASN A N 1
ATOM 700 C CA . ASN A 1 85 ? 3.021 5.271 -11.885 1.00 89.94 85 ASN A CA 1
ATOM 701 C C . ASN A 1 85 ? 3.621 3.890 -11.556 1.00 89.94 85 ASN A C 1
ATOM 703 O O . ASN A 1 85 ? 4.848 3.747 -11.535 1.00 89.94 85 ASN A O 1
ATOM 707 N N . PRO A 1 86 ? 2.783 2.878 -11.265 1.00 90.75 86 PRO A N 1
ATOM 708 C CA . PRO A 1 86 ? 3.272 1.547 -10.949 1.00 90.75 86 PRO A CA 1
ATOM 709 C C . PRO A 1 86 ? 3.895 0.883 -12.184 1.00 90.75 86 PRO A C 1
ATOM 711 O O . PRO A 1 86 ? 3.362 0.960 -13.290 1.00 90.75 86 PRO A O 1
ATOM 714 N N . ASP A 1 87 ? 5.011 0.190 -11.982 1.00 91.12 87 ASP A N 1
ATOM 715 C CA . ASP A 1 87 ? 5.563 -0.760 -12.947 1.00 91.12 87 ASP A CA 1
ATOM 716 C C . ASP A 1 87 ? 5.036 -2.185 -12.672 1.00 91.12 87 ASP A C 1
ATOM 718 O O . ASP A 1 87 ? 4.365 -2.442 -11.668 1.00 91.12 87 ASP A O 1
ATOM 722 N N . ASP A 1 88 ? 5.368 -3.155 -13.528 1.00 91.62 88 ASP A N 1
ATOM 723 C CA . ASP A 1 88 ? 4.895 -4.543 -13.384 1.00 91.62 88 ASP A CA 1
ATOM 724 C C . ASP A 1 88 ? 5.276 -5.188 -12.045 1.00 91.62 88 ASP A C 1
ATOM 726 O O . ASP A 1 88 ? 4.606 -6.103 -11.551 1.00 91.62 88 ASP A O 1
ATOM 730 N N . SER A 1 89 ? 6.405 -4.781 -11.467 1.00 92.44 89 SER A N 1
ATOM 731 C CA . SER A 1 89 ? 6.857 -5.301 -10.178 1.00 92.44 89 SER A CA 1
ATOM 732 C C . SER A 1 89 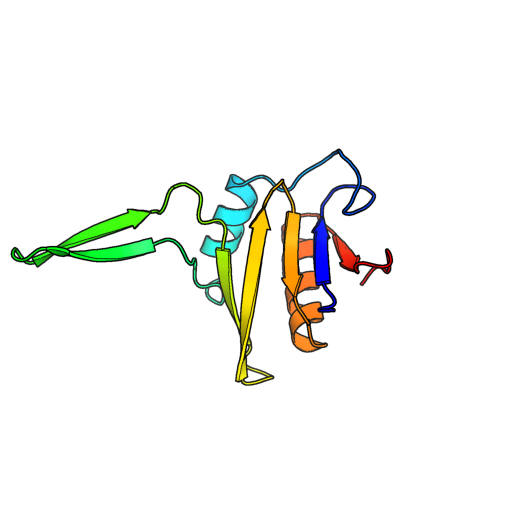? 6.087 -4.660 -9.014 1.00 92.44 89 SER A C 1
ATOM 734 O O . SER A 1 89 ? 5.693 -5.365 -8.081 1.00 92.44 89 SER A O 1
ATOM 736 N N . THR A 1 90 ? 5.734 -3.379 -9.131 1.00 93.19 90 THR A N 1
ATOM 737 C CA . THR A 1 90 ? 4.822 -2.676 -8.222 1.00 93.19 90 THR A CA 1
ATOM 738 C C . THR A 1 90 ? 3.404 -3.229 -8.280 1.00 93.19 90 THR A C 1
ATOM 740 O O . THR A 1 90 ? 2.817 -3.480 -7.229 1.00 93.19 90 THR A O 1
ATOM 743 N N . ILE A 1 91 ? 2.865 -3.510 -9.471 1.00 93.88 91 ILE A N 1
ATOM 744 C CA . ILE A 1 91 ? 1.545 -4.146 -9.620 1.00 93.88 91 ILE A CA 1
ATOM 745 C C . ILE A 1 91 ? 1.538 -5.516 -8.932 1.00 93.88 91 ILE A C 1
ATOM 747 O O . ILE A 1 91 ? 0.604 -5.846 -8.204 1.00 93.88 91 ILE A O 1
ATOM 751 N N . ARG A 1 92 ? 2.603 -6.311 -9.094 1.00 94.12 92 ARG A N 1
ATOM 752 C CA . ARG A 1 92 ? 2.741 -7.600 -8.394 1.00 94.12 92 ARG A CA 1
ATOM 753 C C . ARG A 1 92 ? 2.751 -7.445 -6.877 1.00 94.12 92 ARG A C 1
ATOM 755 O O . ARG A 1 92 ? 2.072 -8.210 -6.195 1.00 94.12 92 ARG A O 1
ATOM 762 N N . LYS A 1 93 ? 3.468 -6.451 -6.346 1.00 93.94 93 LYS A N 1
ATOM 763 C CA . LYS A 1 93 ? 3.437 -6.148 -4.910 1.00 93.94 93 LYS A CA 1
ATOM 764 C C . LYS A 1 93 ? 2.039 -5.716 -4.459 1.00 93.94 93 LYS A C 1
ATOM 766 O O . LYS A 1 93 ? 1.562 -6.201 -3.437 1.00 93.94 93 LYS A O 1
ATOM 771 N N . ALA A 1 94 ? 1.365 -4.866 -5.231 1.00 94.44 94 ALA A N 1
ATOM 772 C CA . ALA A 1 94 ? 0.007 -4.419 -4.937 1.00 94.44 94 ALA A CA 1
ATOM 773 C C . ALA A 1 94 ? -0.979 -5.595 -4.868 1.00 94.44 94 ALA A C 1
ATOM 775 O O . ALA A 1 94 ? -1.775 -5.654 -3.936 1.00 94.44 94 ALA A O 1
ATOM 776 N N . LYS A 1 95 ? -0.872 -6.577 -5.774 1.00 95.50 95 LYS A N 1
ATOM 777 C CA . LYS A 1 95 ? -1.676 -7.813 -5.734 1.00 95.50 95 LYS A CA 1
ATOM 778 C C . LYS A 1 95 ? -1.458 -8.612 -4.451 1.00 95.50 95 LYS A C 1
ATOM 780 O O . LYS A 1 95 ? -2.426 -9.007 -3.817 1.00 95.50 95 LYS A O 1
ATOM 785 N N . GLN A 1 96 ? -0.205 -8.788 -4.029 1.00 94.50 96 GLN A N 1
ATOM 786 C CA . GLN A 1 96 ? 0.111 -9.490 -2.777 1.00 94.50 96 GLN A CA 1
ATOM 787 C C . GLN A 1 96 ? -0.489 -8.789 -1.551 1.00 94.50 96 GLN A C 1
ATOM 789 O O . GLN A 1 96 ? -0.977 -9.446 -0.633 1.00 94.50 96 GLN A O 1
ATOM 794 N N . LEU A 1 97 ? -0.447 -7.453 -1.523 1.00 93.94 97 LEU A N 1
ATOM 795 C CA . LEU A 1 97 ? -1.077 -6.668 -0.459 1.00 93.94 97 LEU A CA 1
ATOM 796 C C . LEU A 1 97 ? -2.604 -6.784 -0.519 1.00 93.94 97 LEU A C 1
ATOM 798 O O . LEU A 1 97 ? -3.243 -6.957 0.515 1.00 93.94 97 LEU A O 1
ATOM 802 N N . ALA A 1 98 ? -3.181 -6.734 -1.720 1.00 94.75 98 ALA A N 1
ATOM 803 C CA . ALA A 1 98 ? -4.615 -6.866 -1.932 1.00 94.75 98 ALA A CA 1
ATOM 804 C C . ALA A 1 98 ? -5.140 -8.227 -1.449 1.00 94.75 98 ALA A C 1
ATOM 806 O O . ALA A 1 98 ? -6.126 -8.261 -0.720 1.00 94.75 98 ALA A O 1
ATOM 807 N N . GLU A 1 99 ? -4.448 -9.327 -1.761 1.00 94.00 99 GLU A N 1
ATOM 808 C CA . GLU A 1 99 ? -4.804 -10.672 -1.286 1.00 94.00 99 GLU A CA 1
ATOM 809 C C . GLU A 1 99 ? -4.855 -10.746 0.246 1.00 94.00 99 GLU A C 1
ATOM 811 O O . GLU A 1 99 ? -5.832 -11.238 0.809 1.00 94.00 99 GLU A O 1
ATOM 816 N N . LYS A 1 100 ? -3.840 -10.205 0.932 1.00 92.75 100 LYS A N 1
ATOM 817 C CA . LYS A 1 100 ? -3.788 -10.183 2.405 1.00 92.75 100 LYS A CA 1
ATOM 818 C C . LYS A 1 100 ? -4.874 -9.316 3.032 1.00 92.75 100 LYS A C 1
ATOM 820 O O . LYS A 1 100 ? -5.331 -9.604 4.134 1.00 92.75 100 LYS A O 1
ATOM 825 N N . LEU A 1 101 ? -5.261 -8.250 2.342 1.00 92.19 101 LEU A N 1
ATOM 826 C CA . LEU A 1 101 ? -6.294 -7.326 2.788 1.00 92.19 101 LEU A CA 1
ATOM 827 C C . LEU A 1 101 ? -7.698 -7.760 2.356 1.00 92.19 101 LEU A C 1
ATOM 829 O O . LEU A 1 101 ? -8.630 -7.019 2.635 1.00 92.19 101 LEU A O 1
ATOM 833 N N . GLU A 1 102 ? -7.880 -8.902 1.681 1.00 93.62 102 GLU A N 1
ATOM 834 C CA . GLU A 1 102 ? -9.160 -9.287 1.055 1.00 93.62 102 GLU A CA 1
ATOM 835 C C . GLU A 1 102 ? -9.731 -8.163 0.161 1.00 93.62 102 GLU A C 1
ATOM 837 O O . GLU A 1 102 ? -10.922 -7.838 0.184 1.00 93.62 102 GLU A O 1
ATOM 842 N N . ALA A 1 103 ? -8.840 -7.515 -0.586 1.00 94.69 103 ALA A N 1
ATOM 843 C CA . ALA A 1 103 ? -9.093 -6.386 -1.466 1.00 94.69 103 ALA A CA 1
ATOM 844 C C . ALA A 1 103 ? -8.757 -6.752 -2.924 1.00 94.69 103 ALA A C 1
ATOM 846 O O . ALA A 1 103 ? -8.325 -7.863 -3.230 1.00 94.69 103 ALA A O 1
ATOM 847 N N . LYS A 1 104 ? -8.943 -5.801 -3.839 1.00 95.44 104 LYS A N 1
ATOM 848 C CA . LYS A 1 104 ? -8.556 -5.912 -5.251 1.00 95.44 104 LYS A CA 1
ATOM 849 C C . LYS A 1 104 ? -7.748 -4.702 -5.694 1.00 95.44 104 LYS A C 1
ATOM 851 O O . LYS A 1 104 ? -7.835 -3.643 -5.076 1.00 95.44 104 LYS A O 1
ATOM 856 N N . VAL A 1 105 ? -7.001 -4.864 -6.782 1.00 96.69 105 VAL A N 1
ATOM 857 C CA . VAL A 1 105 ? -6.257 -3.781 -7.429 1.00 96.69 105 VAL A CA 1
ATOM 858 C C . VAL A 1 105 ? -7.047 -3.300 -8.642 1.00 96.69 105 VAL A C 1
ATOM 860 O O . VAL A 1 105 ? -7.367 -4.096 -9.525 1.00 96.69 105 VAL A O 1
ATOM 863 N N . GLN A 1 106 ? -7.367 -2.009 -8.676 1.00 96.62 106 GLN A N 1
ATOM 864 C CA . GLN A 1 106 ? -8.066 -1.365 -9.784 1.00 96.62 106 GLN A CA 1
ATOM 865 C C . GLN A 1 106 ? -7.269 -0.160 -10.294 1.00 96.62 106 GLN A C 1
ATOM 867 O O . GLN A 1 106 ? -6.767 0.621 -9.492 1.00 96.62 106 GLN A O 1
ATOM 872 N N . GLY A 1 107 ? -7.151 -0.006 -11.608 1.00 95.12 107 GLY A N 1
ATOM 873 C CA . GLY A 1 107 ? -6.571 1.183 -12.229 1.00 95.12 107 GLY A CA 1
ATOM 874 C C . GLY A 1 107 ? -7.536 2.364 -12.317 1.00 95.12 107 GLY A C 1
ATOM 875 O O . GLY A 1 107 ? -8.739 2.225 -12.088 1.00 95.12 107 GLY A O 1
ATOM 876 N N . ASP A 1 108 ? -7.011 3.539 -12.664 1.00 92.25 108 ASP A N 1
ATOM 877 C CA . ASP A 1 108 ? -7.814 4.759 -12.832 1.00 92.25 108 ASP A CA 1
ATOM 878 C C . ASP A 1 108 ? -8.956 4.592 -13.857 1.00 92.25 108 ASP A C 1
ATOM 880 O O . ASP A 1 108 ? -10.032 5.167 -13.665 1.00 92.25 108 ASP A O 1
ATOM 884 N N . GLU A 1 109 ? -8.769 3.776 -14.902 1.00 91.44 109 GLU A N 1
ATOM 885 C CA . GLU A 1 109 ? -9.771 3.519 -15.951 1.00 91.44 109 GLU A CA 1
ATOM 886 C C . GLU A 1 109 ? -10.735 2.369 -15.600 1.00 91.44 109 GLU A C 1
ATOM 888 O O . GLU A 1 109 ? -11.620 2.018 -16.384 1.00 91.44 109 GLU A O 1
ATOM 893 N N . GLY A 1 110 ? -10.615 1.802 -14.397 1.00 88.94 110 GLY A N 1
ATOM 894 C CA . GLY A 1 110 ? -11.467 0.728 -13.894 1.00 88.94 110 GLY A CA 1
ATOM 895 C C . GLY A 1 110 ? -10.981 -0.686 -14.224 1.00 88.94 110 GLY A C 1
ATOM 896 O O . GLY A 1 110 ? -11.638 -1.653 -13.825 1.00 88.94 110 GLY A O 1
ATOM 897 N N . GLU A 1 111 ? -9.841 -0.823 -14.900 1.00 93.62 111 GLU A N 1
ATOM 898 C CA . GLU A 1 111 ? -9.168 -2.089 -15.169 1.00 93.62 111 GLU A CA 1
ATOM 899 C C . GLU A 1 111 ? -8.805 -2.821 -13.873 1.00 93.62 111 GLU A C 1
ATOM 901 O O . GLU A 1 111 ? -8.422 -2.208 -12.879 1.00 93.62 111 GLU A O 1
ATOM 906 N N . ILE A 1 112 ? -8.942 -4.146 -13.871 1.00 93.75 112 ILE A N 1
ATOM 907 C CA . ILE A 1 112 ? -8.648 -4.985 -12.707 1.00 93.75 112 ILE A CA 1
ATOM 908 C C . ILE A 1 112 ? -7.365 -5.757 -12.973 1.00 93.75 112 ILE A C 1
ATOM 910 O O . ILE A 1 112 ? -7.218 -6.367 -14.035 1.00 93.75 112 ILE A O 1
ATOM 914 N N . TYR A 1 113 ? -6.469 -5.742 -11.990 1.00 88.75 113 TYR A N 1
ATOM 915 C CA . TYR A 1 113 ? -5.195 -6.447 -12.043 1.00 88.75 113 TYR A CA 1
ATOM 916 C C . TYR A 1 113 ? -5.232 -7.727 -11.226 1.00 88.75 113 TYR A C 1
ATOM 918 O O . TYR A 1 113 ? -5.543 -7.671 -10.020 1.00 88.75 113 TYR A O 1
#

Nearest PDB structures (foldseek):
  3nma-assembly1_A  TM=5.004E-01  e=1.983E+00  Foot and mouth disease virus C
  4wyw-assembly1_A  TM=5.034E-01  e=3.609E+00  Foot-and-mouth disease virus (strain C1-Santa Pau)
  8c1n-assembly1_A  TM=4.678E-01  e=3.609E+00  Foot-and-mouth disease virus
  5n8x-assembly1_A  TM=4.393E-01  e=3.399E+00  Foot-and-mouth disease virus
  5tre-assembly1_I  TM=2.173E-01  e=2.105E+00  Saccharomyces cerevisiae

Foldseek 3Di:
DWKKKKWAADPFPPDDDDFQDLVNLVVLQVVDPQKAQDQFDFDQDPVRDTDTGGPPPRSKIWGQQPVVRDIWIWGDDPRMTMTTNDDPSRVVVSQVSSVSSVTWMAIPVGDTD

Mean predicted aligned error: 7.15 Å

Radius of gyration: 15.25 Å; Cα contacts (8 Å, |Δi|>4): 203; chains: 1; bounding box: 38×27×43 Å

Secondary structure (DSSP, 8-state):
---EEEEESSSSTTS-S----HHHHHHHHHH-TTEEEETEEEEE-TT--EEEEE-TT--EEEEEETTTTEEEEEEEETTEEEEES--HHHHHHHHHHHHHTT-EEEETTS-B-